Protein AF-A0A059CSS9-F1 (afdb_monomer)

pLDDT: mean 86.65, std 11.2, range [39.38, 96.88]

Structure (mmCIF, N/CA/C/O backbone):
data_AF-A0A059CSS9-F1
#
_entry.id   AF-A0A059CSS9-F1
#
loop_
_atom_site.group_PDB
_atom_site.id
_atom_site.type_symbol
_atom_site.label_atom_id
_atom_site.label_alt_id
_atom_site.label_comp_id
_atom_site.label_asym_id
_atom_site.label_entity_id
_atom_site.label_seq_id
_atom_site.pdbx_PDB_ins_code
_atom_site.Cartn_x
_atom_site.Cartn_y
_atom_site.Cartn_z
_atom_site.occupancy
_atom_site.B_iso_or_equiv
_atom_site.auth_seq_id
_atom_site.auth_comp_id
_atom_site.auth_asym_id
_atom_site.auth_atom_id
_atom_site.pdbx_PDB_model_num
ATOM 1 N N . MET A 1 1 ? -13.534 -8.128 -10.892 1.00 43.59 1 MET A N 1
ATOM 2 C CA . MET A 1 1 ? -13.561 -7.185 -12.028 1.00 43.59 1 MET A CA 1
ATOM 3 C C . MET A 1 1 ? -12.210 -7.322 -12.702 1.00 43.59 1 MET A C 1
ATOM 5 O O . MET A 1 1 ? -11.216 -7.026 -12.062 1.00 43.59 1 MET A O 1
ATOM 9 N N . GLU A 1 2 ? -12.141 -7.930 -13.885 1.00 39.38 2 GLU A N 1
ATOM 10 C CA . GLU A 1 2 ? -10.865 -8.198 -14.563 1.00 39.38 2 GLU A CA 1
ATOM 11 C C . GLU A 1 2 ? -10.528 -7.000 -15.465 1.00 39.38 2 GLU A C 1
ATOM 13 O O . GLU A 1 2 ? -11.332 -6.640 -16.320 1.00 39.38 2 GLU A O 1
ATOM 18 N N . GLY A 1 3 ? -9.380 -6.353 -15.232 1.00 52.47 3 GLY A N 1
ATOM 19 C CA . GLY A 1 3 ? -8.806 -5.350 -16.136 1.00 52.47 3 GLY A CA 1
ATOM 20 C C . GLY A 1 3 ? -9.507 -3.988 -16.170 1.00 52.47 3 GLY A C 1
ATOM 21 O O . GLY A 1 3 ? -9.994 -3.565 -17.213 1.00 52.47 3 GLY A O 1
ATOM 22 N N . THR A 1 4 ? -9.523 -3.249 -15.061 1.00 52.47 4 THR A N 1
ATOM 23 C CA . THR A 1 4 ? -9.830 -1.810 -15.116 1.00 52.47 4 THR A CA 1
ATOM 24 C C . THR A 1 4 ? -8.616 -1.034 -15.641 1.00 52.47 4 THR A C 1
ATOM 26 O O . THR A 1 4 ? -7.490 -1.314 -15.232 1.00 52.47 4 THR A O 1
ATOM 29 N N . HIS A 1 5 ? -8.830 -0.038 -16.510 1.00 60.12 5 HIS A N 1
ATOM 30 C CA . HIS A 1 5 ? -7.805 0.891 -17.029 1.00 60.12 5 HIS A CA 1
ATOM 31 C C . HIS A 1 5 ? -7.299 1.881 -15.957 1.00 60.12 5 HIS A C 1
ATOM 33 O O . HIS A 1 5 ? -7.225 3.086 -16.187 1.00 60.12 5 HIS A O 1
ATOM 39 N N . ILE A 1 6 ? -7.005 1.394 -14.754 1.00 62.69 6 ILE A N 1
ATOM 40 C CA . ILE A 1 6 ? -6.484 2.218 -13.666 1.00 62.69 6 ILE A CA 1
ATOM 41 C C . ILE A 1 6 ? -4.996 2.415 -13.936 1.00 62.69 6 ILE A C 1
ATOM 43 O O . ILE A 1 6 ? -4.214 1.484 -13.769 1.00 62.69 6 ILE A O 1
ATOM 47 N N . GLY A 1 7 ? -4.651 3.609 -14.421 1.00 69.56 7 GLY A N 1
ATOM 48 C CA . GLY A 1 7 ? -3.266 4.040 -14.619 1.00 69.56 7 GLY A CA 1
ATOM 49 C C . GLY A 1 7 ? -2.608 4.519 -13.326 1.00 69.56 7 GLY A C 1
ATOM 50 O O . GLY A 1 7 ? -1.442 4.262 -13.097 1.00 69.56 7 GLY A O 1
ATOM 51 N N . ASN A 1 8 ? -3.376 5.156 -12.439 1.00 77.56 8 ASN A N 1
ATOM 52 C CA . ASN A 1 8 ? -2.883 5.697 -11.172 1.00 77.56 8 ASN A CA 1
ATOM 53 C C . ASN A 1 8 ? -3.752 5.215 -10.016 1.00 77.56 8 ASN A C 1
ATOM 55 O O . ASN A 1 8 ? -4.960 5.027 -10.192 1.00 77.56 8 ASN A O 1
ATOM 59 N N . PHE 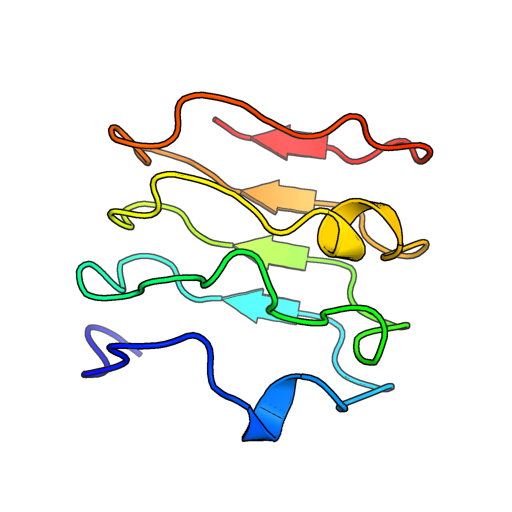A 1 9 ? -3.170 5.087 -8.823 1.00 78.81 9 PHE A N 1
ATOM 60 C CA . PHE A 1 9 ? -3.944 4.879 -7.600 1.00 78.81 9 PHE A CA 1
ATOM 61 C C . PHE A 1 9 ? -5.034 5.966 -7.468 1.00 78.81 9 PHE A C 1
ATOM 63 O O . PHE A 1 9 ? -4.706 7.154 -7.430 1.00 78.81 9 PHE A O 1
ATOM 70 N N . PRO A 1 10 ? -6.330 5.609 -7.416 1.00 77.50 10 PRO A N 1
ATOM 71 C CA . PRO A 1 10 ? -7.391 6.598 -7.555 1.00 77.50 10 PRO A CA 1
ATOM 72 C C . PRO A 1 10 ? -7.464 7.533 -6.342 1.00 77.50 10 PRO A C 1
ATOM 74 O O . PRO A 1 10 ? -7.761 7.097 -5.233 1.00 77.50 10 PRO A O 1
ATOM 77 N N . GLU A 1 11 ? -7.283 8.839 -6.556 1.00 80.00 11 GLU A N 1
ATOM 78 C CA . GLU A 1 11 ? -7.425 9.864 -5.504 1.00 80.00 11 GLU A CA 1
ATOM 79 C C . GLU A 1 11 ? -8.776 9.782 -4.784 1.00 80.00 11 GLU A C 1
ATOM 81 O O . GLU A 1 11 ? -8.859 9.948 -3.569 1.00 80.00 11 GLU A O 1
ATOM 86 N N . ALA A 1 12 ? -9.833 9.418 -5.517 1.00 81.50 12 ALA A N 1
ATOM 87 C CA . ALA A 1 12 ? -11.183 9.267 -4.985 1.00 81.50 12 ALA A CA 1
ATOM 88 C C . ALA A 1 12 ? -11.298 8.246 -3.839 1.00 81.50 12 ALA A C 1
ATOM 90 O O . ALA A 1 12 ? -12.250 8.327 -3.063 1.00 81.50 12 ALA A O 1
ATOM 91 N N . ILE A 1 13 ? -10.363 7.290 -3.726 1.00 82.81 13 ILE A N 1
ATOM 92 C CA . ILE A 1 13 ? -10.379 6.303 -2.639 1.00 82.81 13 ILE A CA 1
ATOM 93 C C . ILE A 1 13 ? -9.376 6.603 -1.523 1.00 82.81 13 ILE A C 1
ATOM 95 O O . ILE A 1 13 ? -9.500 6.012 -0.458 1.00 82.81 13 ILE A O 1
ATOM 99 N N . GLN A 1 14 ? -8.424 7.522 -1.725 1.00 84.62 14 GLN A N 1
ATOM 100 C CA . GLN A 1 14 ? -7.356 7.815 -0.754 1.00 84.62 14 GLN A CA 1
ATOM 101 C C . GLN A 1 14 ? -7.900 8.321 0.596 1.00 84.62 14 GLN A C 1
ATOM 103 O O . GLN A 1 14 ? -7.268 8.134 1.632 1.00 84.62 14 GLN A O 1
ATOM 108 N N . ASN A 1 15 ? -9.111 8.890 0.609 1.00 87.38 15 ASN A N 1
ATOM 109 C CA . ASN A 1 15 ? -9.780 9.382 1.814 1.00 87.38 15 ASN A CA 1
ATOM 110 C C . ASN A 1 15 ? -11.124 8.681 2.082 1.00 87.38 15 ASN A C 1
ATOM 112 O O . ASN A 1 15 ? -12.163 9.321 2.258 1.00 87.38 15 ASN A O 1
ATOM 116 N N . LEU A 1 16 ? -11.116 7.346 2.083 1.00 91.88 16 LEU A N 1
ATOM 117 C CA . LEU A 1 16 ? -12.266 6.528 2.474 1.00 91.88 16 LEU A CA 1
ATOM 118 C C . LEU A 1 16 ? -12.011 5.861 3.835 1.00 91.88 16 LEU A C 1
ATOM 120 O O . LEU A 1 16 ? -11.576 4.710 3.888 1.00 91.88 16 LEU A O 1
ATOM 124 N N . PRO A 1 17 ? -12.342 6.524 4.961 1.00 92.62 17 PRO A N 1
ATOM 125 C CA . PRO A 1 17 ? -11.950 6.063 6.295 1.00 92.62 17 PRO A CA 1
ATOM 126 C C . PRO A 1 17 ? -12.645 4.775 6.740 1.00 92.62 17 PRO A C 1
ATOM 128 O O . PRO A 1 17 ? -12.243 4.190 7.737 1.00 92.62 17 PRO A O 1
ATOM 131 N N . LYS A 1 18 ? -13.690 4.335 6.029 1.00 95.44 18 LYS A N 1
ATOM 132 C CA . LYS A 1 18 ? -14.433 3.094 6.299 1.00 95.44 18 LYS A CA 1
ATOM 133 C C . LYS A 1 18 ? -14.056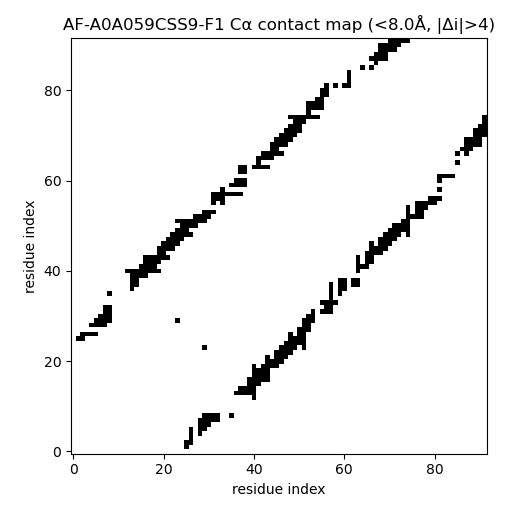 1.943 5.364 1.00 95.44 18 LYS A C 1
ATOM 135 O O . LYS A 1 18 ? -14.649 0.876 5.468 1.00 95.44 18 LYS A O 1
ATOM 140 N N . LEU A 1 19 ? -13.156 2.163 4.406 1.00 95.69 19 LEU A N 1
ATOM 141 C CA . LEU A 1 19 ? -12.777 1.129 3.452 1.00 95.69 19 LEU A CA 1
ATOM 142 C C . LEU A 1 19 ? -11.859 0.113 4.138 1.00 95.69 19 LEU A C 1
ATOM 144 O O . LEU A 1 19 ? -10.815 0.487 4.662 1.00 95.69 19 LEU A O 1
ATOM 148 N N . GLU A 1 20 ? -12.262 -1.157 4.143 1.00 96.81 20 GLU A N 1
ATOM 149 C CA . GLU A 1 20 ? -11.525 -2.231 4.825 1.00 96.81 20 GLU A CA 1
ATOM 150 C C . GLU A 1 20 ? -10.683 -3.082 3.873 1.00 96.81 20 GLU A C 1
ATOM 152 O O . GLU A 1 20 ? -9.639 -3.603 4.267 1.00 96.81 20 GLU A O 1
ATOM 157 N N . GLU A 1 21 ? -11.100 -3.208 2.614 1.00 96.69 21 GLU A N 1
ATOM 158 C CA . GLU A 1 21 ? -10.427 -4.055 1.634 1.00 96.69 21 GLU A CA 1
ATOM 159 C C . GLU A 1 21 ? -10.294 -3.340 0.289 1.00 96.69 21 GLU A C 1
ATOM 161 O O . GLU A 1 21 ? -11.257 -2.772 -0.231 1.00 96.69 21 GLU A O 1
ATOM 166 N N . ILE A 1 22 ? -9.091 -3.395 -0.279 1.00 93.94 22 ILE A N 1
ATOM 167 C CA . ILE A 1 22 ? -8.784 -2.935 -1.633 1.00 93.94 22 ILE A CA 1
ATOM 168 C C . ILE A 1 22 ? -8.140 -4.090 -2.392 1.00 93.94 22 ILE A C 1
ATOM 170 O O . ILE A 1 22 ? -7.160 -4.684 -1.935 1.00 93.94 22 ILE A O 1
ATOM 174 N N . ASP A 1 23 ? -8.664 -4.366 -3.583 1.00 94.31 23 ASP A N 1
ATOM 175 C CA . ASP A 1 23 ? -8.090 -5.332 -4.511 1.00 94.31 23 ASP A CA 1
ATOM 176 C C . ASP A 1 23 ? -7.806 -4.665 -5.860 1.00 94.31 23 ASP A C 1
ATOM 178 O O . ASP A 1 23 ? -8.720 -4.368 -6.630 1.00 94.31 23 ASP A O 1
ATOM 182 N N . PHE A 1 24 ? -6.523 -4.434 -6.133 1.00 92.56 24 PHE A N 1
ATOM 183 C CA . PHE A 1 24 ? -6.006 -4.015 -7.435 1.00 92.56 24 PHE A CA 1
ATOM 184 C C . PHE A 1 24 ? -5.182 -5.113 -8.104 1.00 92.56 24 PHE A C 1
ATOM 186 O O . PHE A 1 24 ? -4.331 -4.841 -8.956 1.00 92.56 24 PHE A O 1
ATOM 193 N N . SER A 1 25 ? -5.410 -6.370 -7.729 1.00 92.69 25 SER A N 1
ATOM 194 C CA . SER A 1 25 ? -4.705 -7.473 -8.359 1.00 92.69 25 SER A CA 1
ATOM 195 C C . SER A 1 25 ? -4.966 -7.473 -9.866 1.00 92.69 25 SER A C 1
ATOM 197 O O . SER A 1 25 ? -6.098 -7.290 -10.313 1.00 92.69 25 SER A O 1
ATOM 199 N N . ARG A 1 26 ? -3.921 -7.726 -10.660 1.00 92.31 26 ARG A N 1
ATOM 200 C CA . ARG A 1 26 ? -3.950 -7.725 -12.135 1.00 92.31 26 ARG A CA 1
ATOM 201 C C . ARG A 1 26 ? -4.218 -6.355 -12.772 1.00 92.31 26 ARG A C 1
ATOM 203 O O . ARG A 1 26 ? -4.451 -6.285 -13.980 1.00 92.31 26 ARG A O 1
ATOM 210 N N . CYS A 1 27 ? -4.132 -5.260 -12.018 1.00 90.62 27 CYS A N 1
ATOM 211 C CA . CYS A 1 27 ? -4.054 -3.912 -12.581 1.00 90.62 27 CYS A CA 1
ATOM 212 C C . CYS A 1 27 ? -2.618 -3.633 -13.059 1.00 90.62 27 CYS A C 1
ATOM 214 O O . CYS A 1 27 ? -1.845 -2.939 -12.414 1.00 90.62 27 CYS A O 1
ATOM 216 N N . TRP A 1 28 ? -2.244 -4.216 -14.195 1.00 87.31 28 TRP A N 1
ATOM 217 C CA . TRP A 1 28 ? -0.908 -4.130 -14.801 1.00 87.31 28 TRP A CA 1
ATOM 218 C C . TRP A 1 28 ? -0.431 -2.704 -15.115 1.00 87.31 28 TRP A C 1
ATOM 220 O O . TRP A 1 28 ? 0.767 -2.455 -15.063 1.00 87.31 28 TRP A O 1
ATOM 230 N N . ASN A 1 29 ? -1.352 -1.776 -15.386 1.00 85.81 29 ASN A N 1
ATOM 231 C CA . ASN A 1 29 ? -1.035 -0.361 -15.599 1.00 85.81 29 ASN A CA 1
ATOM 232 C C . ASN A 1 29 ? -1.081 0.469 -14.309 1.00 85.81 29 ASN A C 1
ATOM 234 O O . ASN A 1 29 ? -0.973 1.683 -14.396 1.00 85.81 29 ASN A O 1
ATOM 238 N N . LEU A 1 30 ? -1.296 -0.147 -13.138 1.00 87.06 30 LEU A N 1
ATOM 239 C CA . LEU A 1 30 ? -1.357 0.589 -11.881 1.00 87.06 30 LEU A CA 1
ATOM 240 C C . LEU A 1 30 ? 0.022 1.143 -11.536 1.00 87.06 30 LEU A C 1
ATOM 242 O O . LEU A 1 30 ? 0.927 0.395 -11.161 1.00 87.06 30 LEU A O 1
ATOM 246 N N . GLU A 1 31 ? 0.121 2.460 -11.558 1.00 82.94 31 GLU A N 1
ATOM 247 C CA . GLU A 1 31 ? 1.213 3.213 -10.974 1.00 82.94 31 GLU A CA 1
ATOM 248 C C . GLU A 1 31 ? 0.778 3.749 -9.604 1.00 82.94 31 GLU A C 1
ATOM 250 O O . GLU A 1 31 ? -0.342 4.237 -9.406 1.00 82.94 31 GLU A O 1
ATOM 255 N N . ILE A 1 32 ? 1.672 3.632 -8.626 1.00 82.25 32 ILE A N 1
ATOM 256 C CA . ILE A 1 32 ? 1.541 4.314 -7.341 1.00 82.25 32 ILE A CA 1
ATOM 257 C C . ILE A 1 32 ? 2.626 5.376 -7.319 1.00 82.25 32 ILE A C 1
ATOM 259 O O . ILE A 1 32 ? 3.777 5.072 -7.616 1.00 82.25 32 ILE A O 1
ATOM 263 N N . GLN A 1 33 ? 2.249 6.615 -7.018 1.00 80.25 33 GLN A N 1
ATOM 264 C CA . GLN A 1 33 ? 3.195 7.717 -6.900 1.00 80.25 33 GLN A CA 1
ATOM 265 C C . GLN A 1 33 ? 3.778 7.760 -5.481 1.00 80.25 33 GLN A C 1
ATOM 267 O O . GLN A 1 33 ? 3.108 7.381 -4.516 1.00 80.25 33 GLN A O 1
ATOM 272 N N . MET A 1 34 ? 5.020 8.233 -5.340 1.00 74.12 34 MET A N 1
ATOM 273 C CA . MET A 1 34 ? 5.695 8.311 -4.036 1.00 74.12 34 MET A CA 1
ATOM 274 C C . MET A 1 34 ? 4.984 9.236 -3.039 1.00 74.12 34 MET A C 1
ATOM 276 O O . MET A 1 34 ? 5.048 8.995 -1.838 1.00 74.12 34 MET A O 1
ATOM 280 N N . ASP A 1 35 ? 4.307 10.269 -3.533 1.00 77.50 35 ASP A N 1
ATOM 281 C CA . ASP A 1 35 ? 3.540 11.262 -2.777 1.00 77.50 35 ASP A CA 1
ATOM 282 C C . ASP A 1 35 ? 2.084 10.845 -2.511 1.00 77.50 35 ASP A C 1
ATOM 284 O O . ASP A 1 35 ? 1.318 11.609 -1.926 1.00 77.50 35 ASP A O 1
ATOM 288 N N . CYS A 1 36 ? 1.696 9.623 -2.890 1.00 82.56 36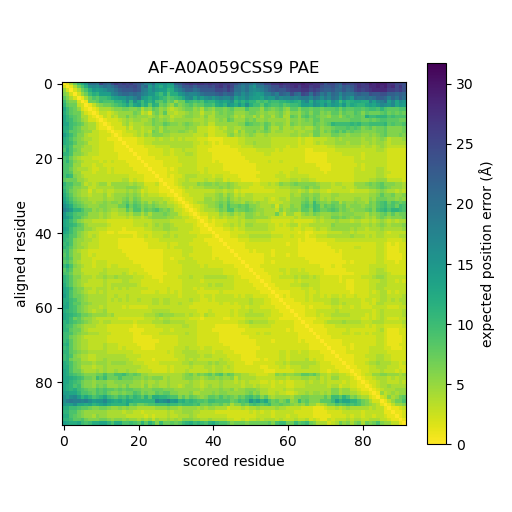 CYS A N 1
ATOM 289 C CA . CYS A 1 36 ? 0.364 9.100 -2.616 1.00 82.56 36 CYS A CA 1
ATOM 290 C C . CYS A 1 36 ? 0.141 8.954 -1.099 1.00 82.56 36 CYS A C 1
ATOM 292 O O . CYS A 1 36 ? 0.850 8.210 -0.410 1.00 82.56 36 CYS A O 1
ATOM 294 N N . ASP A 1 37 ? -0.863 9.652 -0.568 1.00 85.44 37 ASP A N 1
ATOM 295 C CA . ASP A 1 37 ? -1.213 9.587 0.848 1.00 85.44 37 ASP A CA 1
ATOM 296 C C . ASP A 1 37 ? -2.312 8.547 1.092 1.00 85.44 37 ASP A C 1
ATOM 298 O O . ASP A 1 37 ? -3.474 8.722 0.727 1.00 85.44 37 ASP A O 1
ATOM 302 N N . LEU A 1 38 ? -1.936 7.442 1.731 1.00 88.44 38 LEU A N 1
ATOM 303 C CA . LEU A 1 38 ? -2.852 6.380 2.126 1.00 88.44 38 LEU A CA 1
ATOM 304 C C . LEU A 1 38 ? -3.363 6.557 3.563 1.00 88.44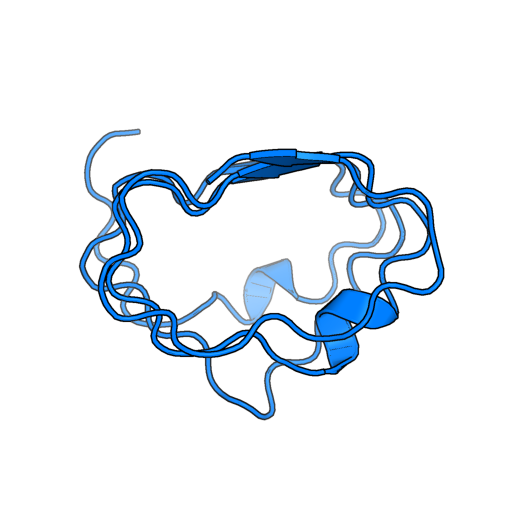 38 LEU A C 1
ATOM 306 O O . LEU A 1 38 ? -4.177 5.753 4.008 1.00 88.44 38 LEU A O 1
ATOM 310 N N . ALA A 1 39 ? -2.950 7.593 4.304 1.00 86.38 39 ALA A N 1
ATOM 311 C CA . ALA A 1 39 ? -3.335 7.774 5.707 1.00 86.38 39 ALA A CA 1
ATOM 312 C C . ALA A 1 39 ? -4.855 7.937 5.909 1.00 86.38 39 ALA A C 1
ATOM 314 O O . ALA A 1 39 ? -5.383 7.593 6.970 1.00 86.38 39 ALA A O 1
ATOM 315 N N . GLY A 1 40 ? -5.581 8.405 4.886 1.00 88.81 40 GLY A N 1
ATOM 316 C CA . GLY A 1 40 ? -7.045 8.493 4.898 1.00 88.81 40 GLY A CA 1
ATOM 317 C C . GLY A 1 40 ? -7.756 7.130 4.926 1.00 88.81 40 GLY A C 1
ATOM 318 O O . GLY A 1 40 ? -8.901 7.039 5.374 1.00 88.81 40 GLY A O 1
ATOM 319 N N . LEU A 1 41 ? -7.074 6.044 4.548 1.00 92.94 41 LEU A N 1
ATOM 320 C CA . LEU A 1 41 ? -7.567 4.660 4.569 1.00 92.94 41 LEU A CA 1
ATOM 321 C C . LEU A 1 41 ? -7.413 4.003 5.953 1.00 92.94 41 LEU A C 1
ATOM 323 O O . LEU A 1 41 ? -6.992 2.857 6.088 1.00 92.94 41 LEU A O 1
ATOM 327 N N . SER A 1 42 ? -7.762 4.736 7.009 1.00 91.50 42 SER A N 1
ATOM 328 C CA . SER A 1 42 ? -7.516 4.345 8.407 1.00 91.50 42 SER A CA 1
ATOM 329 C C . SER A 1 42 ? -8.112 2.995 8.837 1.00 91.50 42 SER A C 1
ATOM 331 O O . SER A 1 42 ? -7.560 2.367 9.739 1.00 91.50 42 SER A O 1
ATOM 333 N N . SER A 1 43 ? -9.191 2.517 8.205 1.00 95.31 43 SER A N 1
ATOM 334 C CA . SER A 1 43 ? -9.796 1.201 8.493 1.00 95.31 43 SER A CA 1
ATOM 335 C C . SER A 1 43 ? -9.306 0.076 7.576 1.00 95.31 43 SER A C 1
ATOM 337 O O . SER A 1 43 ? -9.804 -1.043 7.686 1.00 95.31 43 SER A O 1
ATOM 339 N N . LEU A 1 44 ? -8.355 0.334 6.673 1.00 95.50 44 LEU A N 1
ATOM 340 C CA . LEU A 1 44 ? -7.916 -0.661 5.700 1.00 95.50 44 LEU A CA 1
ATOM 341 C C . LEU A 1 44 ? -7.196 -1.819 6.389 1.00 95.50 44 LEU A C 1
ATOM 343 O O . LEU A 1 44 ? -6.236 -1.620 7.129 1.00 95.50 44 LEU A O 1
ATOM 347 N N . ARG A 1 45 ? -7.653 -3.037 6.103 1.00 96.31 45 ARG A N 1
ATOM 348 C CA . ARG A 1 45 ? -7.153 -4.299 6.656 1.00 96.31 45 ARG A CA 1
ATOM 349 C C . ARG A 1 45 ? -6.487 -5.170 5.603 1.00 96.31 45 ARG A C 1
ATOM 351 O O . ARG A 1 45 ? -5.526 -5.870 5.921 1.00 96.31 45 ARG A O 1
ATOM 358 N N . VAL A 1 46 ? -6.973 -5.122 4.366 1.00 96.88 46 VAL A N 1
ATOM 359 C CA . VAL A 1 46 ? -6.467 -5.945 3.263 1.00 96.88 46 VAL A CA 1
ATOM 360 C C . VAL A 1 46 ? -6.159 -5.064 2.061 1.00 96.88 46 VAL A C 1
ATOM 362 O O . VAL A 1 46 ? -7.033 -4.359 1.559 1.00 96.88 46 VAL A O 1
ATOM 365 N N . LEU A 1 47 ? -4.924 -5.148 1.573 1.00 94.81 47 LEU A N 1
ATOM 366 C CA . LEU A 1 47 ? -4.498 -4.525 0.325 1.00 94.81 47 LEU A CA 1
ATOM 367 C C . LEU A 1 47 ? -3.879 -5.585 -0.585 1.00 94.81 47 LEU A C 1
ATOM 369 O O . LEU A 1 47 ? -2.855 -6.182 -0.250 1.00 94.81 47 LEU A O 1
ATOM 373 N N . LYS A 1 48 ? -4.495 -5.819 -1.744 1.00 96.06 48 LYS A N 1
ATOM 374 C CA . LYS A 1 48 ? -3.988 -6.758 -2.749 1.00 96.06 48 LYS A CA 1
ATOM 375 C C . LYS A 1 48 ? -3.516 -6.011 -3.984 1.00 96.06 48 LYS A C 1
ATOM 377 O O . LYS A 1 48 ? -4.274 -5.265 -4.596 1.00 96.06 48 LYS A O 1
ATOM 382 N N . LEU A 1 49 ? -2.261 -6.238 -4.343 1.00 93.94 49 LEU A N 1
ATOM 383 C CA . LEU A 1 49 ? -1.576 -5.632 -5.482 1.00 93.94 49 LEU A CA 1
ATOM 384 C C . LEU A 1 49 ? -0.914 -6.707 -6.359 1.00 93.94 49 LEU A C 1
ATOM 386 O O . LEU A 1 49 ? -0.051 -6.390 -7.172 1.00 93.94 49 LEU A O 1
ATOM 390 N N . SER A 1 50 ? -1.283 -7.981 -6.196 1.00 94.75 50 SER A N 1
ATOM 391 C CA . SER A 1 50 ? -0.685 -9.098 -6.932 1.00 94.75 50 SER A CA 1
ATOM 392 C C . SER A 1 50 ? -0.792 -8.892 -8.450 1.00 94.75 50 SER A C 1
ATOM 394 O O . SER A 1 50 ? -1.827 -8.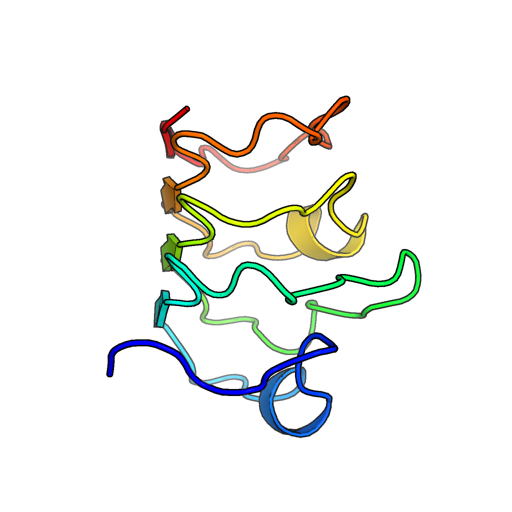465 -8.950 1.00 94.75 50 SER A O 1
ATOM 396 N N . TYR A 1 51 ? 0.229 -9.268 -9.219 1.00 93.38 51 TYR A N 1
ATOM 397 C CA . TYR A 1 51 ? 0.272 -9.108 -10.682 1.00 93.38 51 TYR A CA 1
ATOM 398 C C . TYR A 1 51 ? 0.140 -7.645 -11.158 1.00 93.38 51 TYR A C 1
ATOM 400 O O . TYR A 1 51 ? -0.525 -7.376 -12.160 1.00 93.38 51 TYR A O 1
ATOM 408 N N . THR A 1 52 ? 0.756 -6.703 -10.445 1.00 91.56 52 THR A N 1
ATOM 409 C CA . THR A 1 52 ? 0.897 -5.297 -10.868 1.00 91.56 52 THR A CA 1
ATOM 410 C C . THR A 1 52 ? 2.357 -4.982 -11.227 1.00 91.56 52 THR A C 1
ATOM 412 O O . THR A 1 52 ? 3.266 -5.741 -10.878 1.00 91.56 52 THR A O 1
ATOM 415 N N . HIS A 1 53 ? 2.594 -3.869 -11.930 1.00 90.81 53 HIS A N 1
ATOM 416 C CA . HIS A 1 53 ? 3.937 -3.363 -12.262 1.00 90.81 53 HIS A CA 1
AT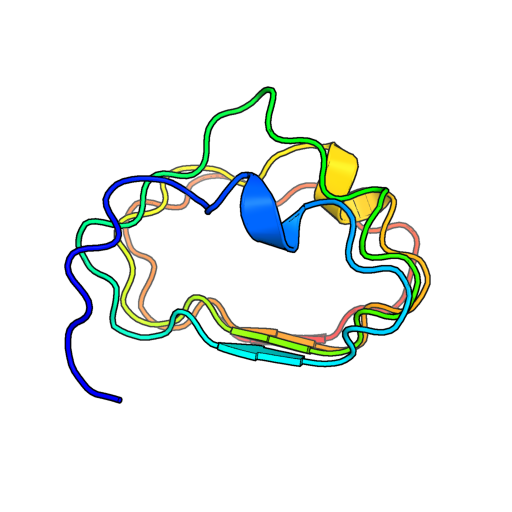OM 417 C C . HIS A 1 53 ? 4.407 -2.270 -11.289 1.00 90.81 53 HIS A C 1
ATOM 419 O O . HIS A 1 53 ? 5.228 -1.425 -11.628 1.00 90.81 53 HIS A O 1
ATOM 425 N N . ILE A 1 54 ? 3.892 -2.269 -10.055 1.00 90.56 54 ILE A N 1
ATOM 426 C CA . ILE A 1 54 ? 4.344 -1.310 -9.046 1.00 90.56 54 ILE A CA 1
ATOM 427 C C . ILE A 1 54 ? 5.841 -1.505 -8.774 1.00 90.56 54 ILE A C 1
ATOM 429 O O . ILE A 1 54 ? 6.310 -2.623 -8.550 1.00 90.56 54 ILE A O 1
ATOM 433 N N . SER A 1 55 ? 6.586 -0.403 -8.772 1.00 91.12 55 SER A N 1
ATOM 434 C CA . SER A 1 55 ? 8.029 -0.397 -8.500 1.00 91.12 55 SER A CA 1
ATOM 435 C C . SER A 1 55 ? 8.364 -0.019 -7.055 1.00 91.12 55 SER A C 1
ATOM 437 O O . SER A 1 55 ? 9.441 -0.344 -6.550 1.00 91.12 55 SER A O 1
ATOM 439 N N . HIS A 1 56 ? 7.426 0.637 -6.370 1.00 90.88 56 HIS A N 1
ATOM 440 C CA . HIS A 1 56 ? 7.555 1.125 -5.003 1.00 90.88 56 HIS A CA 1
ATOM 441 C C . HIS A 1 56 ? 6.185 1.199 -4.312 1.00 90.88 56 HIS A C 1
ATOM 443 O O . HIS A 1 56 ? 5.137 1.102 -4.953 1.00 90.88 56 HIS A O 1
ATOM 449 N N . LEU A 1 57 ? 6.210 1.368 -2.990 1.00 90.75 57 LEU A N 1
ATOM 450 C CA . LEU A 1 57 ? 5.048 1.680 -2.160 1.00 90.75 57 LEU A CA 1
ATOM 451 C C . LEU A 1 57 ? 5.299 3.034 -1.474 1.00 90.75 57 LEU A C 1
ATOM 453 O O . LEU A 1 57 ? 6.449 3.308 -1.120 1.00 90.75 57 LEU A O 1
ATOM 457 N N . PRO A 1 58 ? 4.271 3.876 -1.281 1.00 88.62 58 PRO A N 1
ATOM 458 C CA . PRO A 1 58 ? 4.429 5.164 -0.622 1.00 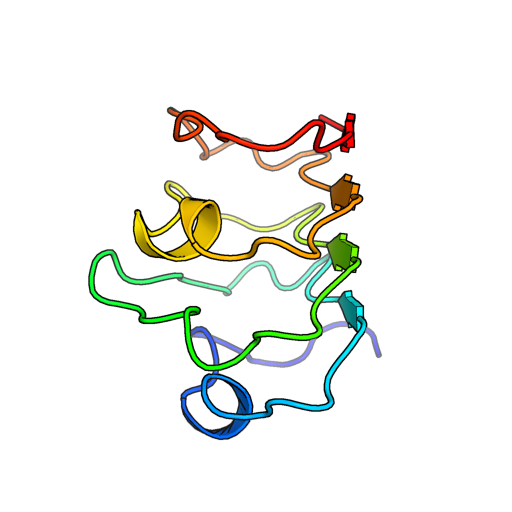88.62 58 PRO A CA 1
ATOM 459 C C . PRO A 1 58 ? 4.676 4.945 0.873 1.00 88.62 58 PRO A C 1
ATOM 461 O O . PRO A 1 58 ? 4.162 3.992 1.459 1.00 88.62 58 PRO A O 1
ATOM 464 N N . GLU A 1 59 ? 5.431 5.835 1.517 1.00 87.75 59 GLU A N 1
ATOM 465 C CA . GLU A 1 59 ? 5.773 5.701 2.944 1.00 87.75 59 GLU A CA 1
ATOM 466 C C . GLU A 1 59 ? 4.524 5.723 3.849 1.00 87.75 59 GLU A C 1
ATOM 468 O O . GLU A 1 59 ? 4.477 5.052 4.882 1.00 87.75 59 GLU A O 1
ATOM 473 N N . SER A 1 60 ? 3.462 6.403 3.400 1.00 89.38 60 SER A N 1
ATOM 474 C CA . SER A 1 60 ? 2.145 6.456 4.046 1.00 89.38 60 SER A CA 1
ATOM 475 C C . SER A 1 60 ? 1.495 5.076 4.238 1.00 89.38 60 SER A C 1
ATOM 477 O O . SER A 1 60 ? 0.665 4.913 5.133 1.00 89.38 60 SER A O 1
ATOM 479 N N . ILE A 1 61 ? 1.903 4.041 3.486 1.00 90.25 61 ILE A N 1
ATOM 480 C CA . ILE A 1 61 ? 1.422 2.667 3.699 1.00 90.25 61 ILE A CA 1
ATOM 481 C C . ILE A 1 61 ? 1.777 2.146 5.101 1.00 90.25 61 ILE A C 1
ATOM 483 O O . ILE A 1 61 ? 1.033 1.354 5.677 1.00 90.25 61 ILE A O 1
ATOM 487 N N . CYS A 1 62 ? 2.877 2.628 5.689 1.00 88.12 62 CYS A N 1
ATOM 488 C CA . CYS A 1 62 ? 3.285 2.281 7.049 1.00 88.12 62 CYS A CA 1
ATOM 489 C C . CYS A 1 62 ? 2.431 2.966 8.122 1.00 88.12 62 CYS A C 1
ATOM 491 O O . CYS A 1 62 ? 2.482 2.570 9.288 1.00 88.12 62 CYS A O 1
ATOM 493 N N . CYS A 1 63 ? 1.640 3.975 7.745 1.00 87.75 63 CYS A N 1
ATOM 494 C CA . CYS A 1 63 ? 0.683 4.645 8.622 1.00 87.75 63 CYS A CA 1
ATOM 495 C C . CYS A 1 63 ? -0.658 3.897 8.719 1.00 87.75 63 CYS A C 1
ATOM 497 O O . CYS A 1 63 ? -1.479 4.239 9.571 1.00 87.75 63 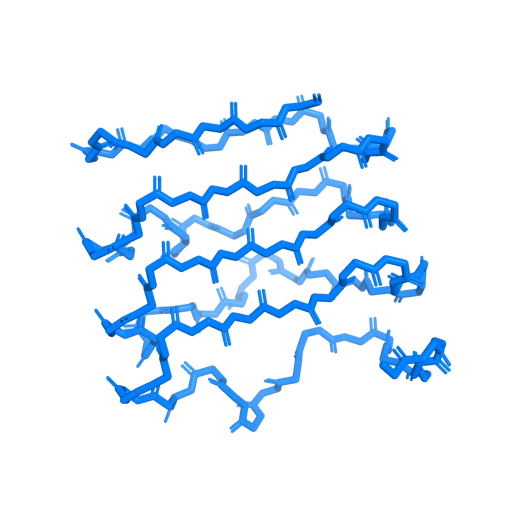CYS A O 1
ATOM 499 N N . LEU A 1 64 ? -0.880 2.863 7.897 1.00 90.94 64 LEU A N 1
ATOM 500 C CA . LEU A 1 64 ? -2.079 2.024 7.930 1.00 90.94 64 LEU A CA 1
ATOM 501 C C . LEU A 1 64 ? -2.058 1.084 9.145 1.00 90.94 64 LEU A C 1
ATOM 503 O O . LEU A 1 64 ? -1.723 -0.096 9.055 1.00 90.94 64 LEU A O 1
ATOM 507 N N . SER A 1 65 ? -2.425 1.616 10.309 1.00 89.62 65 SER A N 1
ATOM 508 C CA . SER A 1 65 ? -2.357 0.914 11.598 1.00 89.62 65 SER A CA 1
ATOM 509 C C . SER A 1 65 ? -3.230 -0.343 11.680 1.00 89.62 65 SER A C 1
ATOM 511 O O . SER A 1 65 ? -2.900 -1.259 12.432 1.00 89.62 65 SER A O 1
ATOM 513 N N . ASN A 1 66 ? -4.311 -0.404 10.897 1.00 93.56 66 ASN A N 1
ATOM 514 C CA . ASN A 1 66 ? -5.221 -1.548 10.831 1.00 93.56 66 ASN A CA 1
ATOM 515 C C . ASN A 1 66 ? -4.871 -2.557 9.731 1.00 93.56 66 ASN A C 1
ATOM 517 O O . ASN A 1 66 ? -5.550 -3.582 9.630 1.00 93.56 66 ASN A O 1
ATOM 521 N N . LEU A 1 67 ? -3.827 -2.310 8.929 1.00 94.44 67 LEU A N 1
ATOM 522 C CA . LEU A 1 67 ? -3.450 -3.220 7.856 1.00 94.44 67 LEU A CA 1
ATOM 523 C C . LEU A 1 67 ? -3.004 -4.558 8.456 1.00 94.44 67 LEU A C 1
ATOM 525 O O . LEU A 1 67 ? -2.157 -4.614 9.344 1.00 94.44 67 LEU A O 1
ATOM 529 N N . GLN A 1 68 ? -3.598 -5.643 7.971 1.00 95.75 68 GLN A N 1
ATOM 530 C CA . GLN A 1 68 ? -3.342 -7.008 8.432 1.00 95.75 68 GLN A CA 1
ATOM 531 C C . GLN A 1 68 ? -2.714 -7.853 7.328 1.00 95.75 68 GLN A C 1
ATOM 533 O O . GLN A 1 68 ? -1.891 -8.721 7.614 1.00 95.75 68 GLN A O 1
ATOM 538 N N . MET A 1 69 ? -3.079 -7.598 6.070 1.00 96.00 69 MET A N 1
ATOM 539 C CA . MET A 1 69 ? -2.604 -8.357 4.920 1.00 96.00 69 MET A CA 1
ATOM 540 C C . MET A 1 69 ? -2.226 -7.438 3.761 1.00 96.00 69 MET A C 1
ATOM 542 O O . MET A 1 69 ? -3.033 -6.625 3.308 1.00 96.00 69 MET A O 1
ATOM 546 N N . LEU A 1 70 ? -1.013 -7.641 3.250 1.00 95.75 70 LEU A N 1
ATOM 547 C CA . LEU A 1 70 ? -0.507 -7.041 2.022 1.00 95.75 70 LEU A CA 1
ATOM 548 C C . LEU A 1 70 ? -0.111 -8.156 1.045 1.00 95.75 70 LEU A C 1
ATOM 550 O O . LEU A 1 70 ? 0.801 -8.937 1.321 1.00 95.75 70 LEU A O 1
ATOM 554 N N . GLU A 1 71 ? -0.803 -8.248 -0.089 1.00 96.56 71 GLU A N 1
ATOM 555 C CA . GLU A 1 71 ? -0.535 -9.250 -1.127 1.00 96.56 71 GLU A CA 1
ATOM 556 C C . GLU A 1 71 ? 0.202 -8.620 -2.315 1.00 96.56 71 GLU A C 1
ATOM 558 O O . GLU A 1 71 ? -0.295 -7.688 -2.941 1.00 96.56 71 GLU A O 1
ATOM 563 N N . LEU A 1 72 ? 1.394 -9.131 -2.617 1.00 95.12 72 LEU A N 1
ATOM 564 C CA . LEU A 1 72 ? 2.347 -8.610 -3.603 1.00 95.12 72 LEU A CA 1
ATOM 565 C C . LEU A 1 72 ? 2.830 -9.711 -4.559 1.00 95.12 72 LEU A C 1
ATOM 567 O O . LEU A 1 72 ? 3.946 -9.651 -5.083 1.00 95.12 72 LEU A O 1
ATOM 571 N N . ARG A 1 73 ? 2.017 -10.755 -4.765 1.00 94.75 73 ARG A N 1
ATOM 572 C CA . ARG A 1 73 ? 2.430 -11.908 -5.570 1.00 94.75 73 ARG A CA 1
ATOM 573 C C . ARG A 1 73 ? 2.704 -11.480 -6.998 1.00 94.75 73 ARG A C 1
ATOM 575 O O . ARG A 1 73 ? 1.871 -10.832 -7.623 1.00 94.75 73 ARG A O 1
ATOM 582 N N . ASN A 1 74 ? 3.839 -11.897 -7.545 1.00 93.81 74 ASN A N 1
ATOM 583 C CA . ASN A 1 74 ? 4.250 -11.564 -8.912 1.00 93.81 74 ASN A CA 1
ATOM 584 C C . ASN A 1 74 ? 4.396 -10.049 -9.199 1.00 93.81 74 ASN A C 1
ATOM 586 O O . ASN A 1 74 ? 4.300 -9.652 -10.360 1.00 93.81 74 ASN A O 1
ATOM 590 N N . CYS A 1 75 ? 4.688 -9.213 -8.193 1.00 93.06 75 CYS A N 1
ATOM 591 C CA . CYS A 1 75 ? 5.103 -7.815 -8.386 1.00 93.06 75 CYS A CA 1
ATOM 592 C C . CYS A 1 75 ? 6.608 -7.737 -8.687 1.00 93.06 75 CYS A C 1
ATOM 594 O O . CYS A 1 75 ? 7.425 -7.503 -7.800 1.00 93.06 75 CYS A O 1
ATOM 596 N N . LYS A 1 76 ? 6.991 -7.999 -9.941 1.00 90.94 76 LYS A N 1
ATOM 597 C CA . LYS A 1 76 ? 8.402 -8.196 -10.336 1.00 90.94 76 LYS A CA 1
ATOM 598 C C . LYS A 1 76 ? 9.260 -6.928 -10.299 1.00 90.94 76 LYS A C 1
ATOM 600 O O . LYS A 1 76 ? 10.478 -7.041 -10.216 1.00 90.94 76 LYS A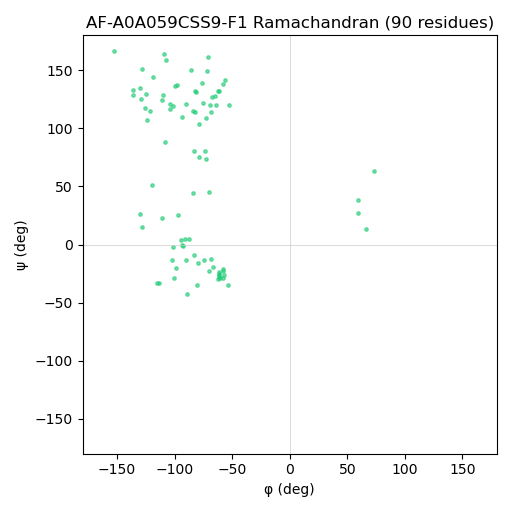 O 1
ATOM 605 N N . GLU A 1 77 ? 8.640 -5.755 -10.395 1.00 92.31 77 GLU A N 1
ATOM 606 C CA . GLU A 1 77 ? 9.336 -4.461 -10.421 1.00 92.31 77 GLU A CA 1
ATOM 607 C C . GLU A 1 77 ? 9.536 -3.863 -9.023 1.00 92.31 77 GLU A C 1
ATOM 609 O O . GLU A 1 77 ? 10.327 -2.935 -8.862 1.00 92.31 77 GLU A O 1
ATOM 614 N N . LEU A 1 78 ? 8.857 -4.406 -8.007 1.00 92.12 78 LEU A N 1
ATOM 615 C CA . LEU A 1 78 ? 8.896 -3.899 -6.642 1.00 92.12 78 LEU A CA 1
ATOM 616 C C . LEU A 1 78 ? 10.241 -4.222 -5.986 1.00 92.12 78 LEU A C 1
ATOM 618 O O . LEU A 1 78 ? 10.529 -5.373 -5.658 1.00 92.12 78 LEU A O 1
ATOM 622 N N . GLN A 1 79 ? 11.064 -3.194 -5.779 1.00 87.31 79 GLN A N 1
ATOM 623 C CA . GLN A 1 79 ? 12.441 -3.378 -5.306 1.00 87.31 79 GLN A CA 1
ATOM 624 C C . GLN A 1 79 ? 12.551 -3.387 -3.781 1.00 87.31 79 GLN A C 1
ATOM 626 O O . GLN A 1 79 ? 13.277 -4.199 -3.206 1.00 87.31 79 GLN A O 1
ATOM 631 N N . VAL A 1 80 ? 11.836 -2.474 -3.121 1.00 87.88 80 VAL A N 1
ATOM 632 C CA . VAL A 1 80 ? 11.956 -2.222 -1.682 1.00 87.88 80 VAL A CA 1
ATOM 633 C C . VAL A 1 80 ? 10.571 -2.231 -1.053 1.00 87.88 80 VAL A C 1
ATOM 635 O O . VAL A 1 80 ? 9.638 -1.627 -1.578 1.00 87.88 80 VAL A O 1
ATOM 638 N N . LEU A 1 81 ? 10.447 -2.914 0.087 1.00 88.38 81 LEU A N 1
ATOM 639 C CA . LEU A 1 81 ? 9.287 -2.764 0.960 1.00 88.38 81 LEU A CA 1
ATOM 640 C C . LEU A 1 81 ? 9.631 -1.793 2.084 1.00 88.38 81 LEU A C 1
ATOM 642 O O . LEU A 1 81 ? 10.722 -1.914 2.650 1.00 88.38 81 LEU A O 1
ATOM 646 N N . PRO A 1 82 ? 8.723 -0.871 2.428 1.00 85.69 82 PRO A N 1
ATOM 647 C CA . PRO A 1 82 ? 8.916 -0.017 3.581 1.00 85.69 82 PRO A CA 1
ATOM 648 C C . PRO A 1 82 ? 8.767 -0.831 4.877 1.00 85.69 82 PRO A C 1
ATOM 650 O O . PRO A 1 82 ? 8.236 -1.946 4.889 1.00 85.69 82 PRO A O 1
ATOM 653 N N . GLU A 1 83 ? 9.284 -0.290 5.977 1.00 85.25 83 GLU A N 1
ATOM 654 C CA . GLU A 1 83 ? 9.275 -0.964 7.273 1.00 85.25 83 GLU A CA 1
ATOM 655 C C . GLU A 1 83 ? 7.939 -0.731 7.990 1.00 85.25 83 GLU A C 1
ATOM 657 O O . GLU A 1 83 ? 7.588 0.396 8.348 1.00 85.25 83 GLU A O 1
ATOM 662 N N . PHE A 1 84 ? 7.173 -1.802 8.195 1.00 82.56 84 PHE A N 1
ATOM 663 C CA . PHE A 1 84 ? 5.882 -1.735 8.875 1.00 82.56 84 PHE A CA 1
ATOM 664 C C . PHE A 1 84 ? 6.075 -1.740 10.391 1.00 82.56 84 PHE A C 1
ATOM 666 O O . PHE A 1 84 ? 6.775 -2.590 10.938 1.00 82.56 84 PHE A O 1
ATOM 673 N N . ARG A 1 85 ? 5.406 -0.816 11.093 1.00 73.56 85 ARG A N 1
ATOM 674 C CA . ARG A 1 85 ? 5.419 -0.782 12.568 1.00 73.56 85 ARG A CA 1
ATOM 675 C C . ARG A 1 85 ? 4.458 -1.788 13.209 1.00 73.56 85 ARG A C 1
ATOM 677 O O . ARG A 1 85 ? 4.555 -2.046 14.405 1.00 73.56 85 ARG A O 1
ATOM 684 N N . SER A 1 86 ? 3.522 -2.328 12.435 1.00 73.44 86 SER A N 1
ATOM 685 C CA . SER A 1 86 ? 2.522 -3.314 12.849 1.00 73.44 86 SER A CA 1
ATOM 686 C C . SER A 1 86 ? 2.844 -4.697 12.276 1.00 73.44 86 SER A C 1
ATOM 688 O O . SER A 1 86 ? 3.560 -4.829 11.283 1.00 73.44 86 SER A O 1
ATOM 690 N N . SER A 1 87 ? 2.307 -5.750 12.899 1.00 81.94 87 SER A N 1
ATOM 691 C CA . SER A 1 87 ? 2.434 -7.128 12.410 1.00 81.94 87 SER A CA 1
ATOM 692 C C . SER A 1 87 ? 1.559 -7.353 11.169 1.00 81.94 87 SER A C 1
ATOM 694 O O . SER A 1 87 ? 0.511 -7.987 11.242 1.00 81.94 87 SER A O 1
ATOM 696 N N . VAL A 1 88 ? 1.983 -6.806 10.029 1.00 91.12 88 VAL A N 1
ATOM 697 C CA . VAL A 1 88 ? 1.365 -7.029 8.716 1.00 91.12 88 VAL A CA 1
ATOM 698 C C . VAL A 1 88 ? 1.862 -8.353 8.143 1.00 91.12 88 VAL A C 1
ATOM 700 O O . VAL A 1 88 ? 3.066 -8.608 8.083 1.00 91.12 88 VAL A O 1
ATOM 703 N N . ILE A 1 89 ? 0.944 -9.192 7.665 1.00 93.94 89 ILE A N 1
ATOM 704 C CA . ILE A 1 89 ? 1.288 -10.393 6.904 1.00 93.94 89 ILE A CA 1
ATOM 705 C C . ILE A 1 89 ? 1.523 -9.984 5.451 1.00 93.94 89 ILE A C 1
ATOM 707 O O . ILE A 1 89 ? 0.595 -9.577 4.750 1.00 93.94 89 ILE A O 1
ATOM 711 N N . ILE A 1 90 ? 2.764 -10.126 4.989 1.00 93.50 90 ILE A N 1
ATOM 712 C CA . ILE A 1 90 ? 3.149 -9.822 3.609 1.00 93.50 90 ILE A CA 1
ATOM 713 C C . ILE A 1 90 ? 3.258 -11.128 2.822 1.00 93.50 90 ILE A C 1
ATOM 715 O O . ILE A 1 90 ? 4.078 -11.987 3.146 1.00 93.50 90 ILE A O 1
ATOM 719 N N . GLN A 1 91 ? 2.450 -11.273 1.773 1.00 92.62 91 GLN A N 1
ATOM 720 C CA . GLN A 1 91 ? 2.508 -12.409 0.850 1.00 92.62 91 GLN A CA 1
ATOM 721 C C . GLN A 1 91 ? 3.182 -11.970 -0.451 1.00 92.62 91 GLN A C 1
ATOM 723 O O . GLN A 1 91 ? 2.652 -11.105 -1.142 1.00 92.62 91 GLN A O 1
ATOM 728 N N . ARG A 1 92 ? 4.340 -12.548 -0.774 1.00 86.12 92 ARG A N 1
ATOM 729 C CA . ARG A 1 92 ? 5.110 -12.270 -1.999 1.00 86.12 92 ARG A CA 1
ATOM 730 C C . ARG A 1 92 ? 4.953 -13.377 -3.036 1.00 86.12 92 ARG A C 1
ATOM 732 O O . ARG A 1 92 ? 4.568 -14.499 -2.641 1.00 86.12 92 ARG A O 1
#

Radius of gyration: 11.96 Å; Cα contacts (8 Å, |Δi|>4): 209; chains: 1; bounding box: 27×24×30 Å

Nearest PDB structures (foldseek):
  6lx0-assembly1_A  TM=6.050E-01  e=3.925E-03  Leptospira santarosai serovar Shermani str. LT 821
  8vh5-assembly1_C  TM=6.346E-01  e=5.648E-02  Homo sapiens
  8fo9-assembly1_F  TM=6.091E-01  e=3.958E-02  Homo sapiens
  7xzh-assembly1_A  TM=5.243E-01  e=2.322E-02  Homo sapiens
  7li4-assembly1_A  TM=6.346E-01  e=1.847E-01  Homo sapiens

Mean predicted aligned error: 4.79 Å

InterPro domains:
  IPR001611 Leucine-rich repeat [PF13855] (39-75)
  IPR032675 Leucine-rich repeat domain superfamily [G3DSA:3.80.10.10] (1-90)

Organism: Eucalyptus grandis (NCBI:txid71139)

Secondary structure (DSSP, 8-state):
-------B--HHHHT-TT--EEE-TT-TT-B--TT---TT-TT--EEE-TT-------GGGGG-TT--EEE-TT-TT-------SS--EEE-

Foldseek 3Di:
DADDQAQEDDPVCLQDCQDAEDAPANNQNYEYDQPRANLNPQNHAYYAHHNYQYQEDHLNVLNNQNHAEYEHHNNVNHDDDDDHPDNHDYHD

Solvent-accessible surface area (backbone atoms only — not comparable to full-atom values): 5006 Å² total; per-residue (Å²): 131,88,69,65,91,42,51,52,68,59,71,87,55,29,70,32,55,80,43,40,72,48,79,46,52,51,22,54,58,29,39,64,54,73,84,46,60,40,56,37,24,51,42,24,28,36,43,32,40,23,43,18,54,32,48,55,73,28,73,33,62,52,59,31,77,46,38,43,37,39,36,39,34,71,29,81,52,47,77,60,81,80,81,62,86,56,88,52,46,73,45,101

Sequence (92 aa):
MEGTHIGNFPEAIQNLPKLEEIDFSRCWNLEIQMDCDLAGLSSLRVLKLSYTHISHLPESICCLSNLQMLELRNCKELQVLPEFRSSVIIQR